Protein AF-D8M5V7-F1 (afdb_monomer)

pLDDT: mean 81.9, std 16.81, range [42.94, 96.12]

Sequence (50 aa):
MNVDRRTGFIKGYALVEYETFEDAQNAIKNLEGSSILGQQIHADWAFVKN

Organism: Blastocystis hominis (NCBI:txid12968)

Structure (mmCIF, N/CA/C/O backbone):
data_AF-D8M5V7-F1
#
_entry.id   AF-D8M5V7-F1
#
loop_
_atom_site.group_PDB
_atom_site.id
_atom_site.type_symbol
_atom_s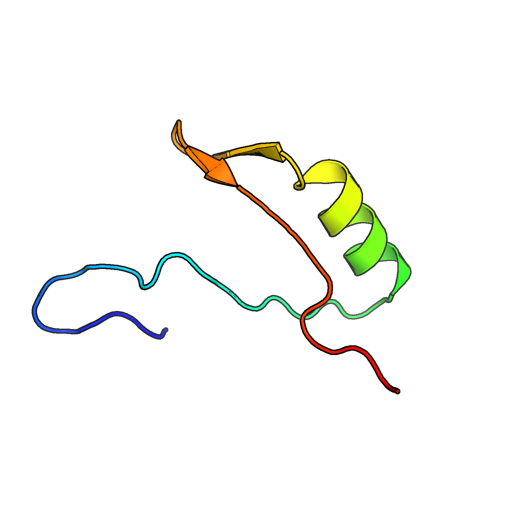ite.label_atom_id
_atom_site.label_alt_id
_atom_site.label_comp_id
_atom_site.label_asym_id
_atom_site.label_entity_id
_atom_site.label_seq_id
_atom_site.pdbx_PDB_ins_code
_atom_site.Cartn_x
_atom_site.Cartn_y
_atom_site.Cartn_z
_atom_site.occupancy
_atom_site.B_iso_or_equiv
_atom_site.auth_seq_id
_atom_site.auth_comp_id
_atom_site.auth_asym_id
_atom_site.auth_atom_id
_atom_site.pdbx_PDB_model_num
ATOM 1 N N . MET A 1 1 ? -9.095 9.028 -6.255 1.00 47.28 1 MET A N 1
ATOM 2 C CA . MET A 1 1 ? -9.384 8.775 -4.825 1.00 47.28 1 MET A CA 1
ATOM 3 C C . MET A 1 1 ? -10.796 8.236 -4.694 1.00 47.28 1 MET A C 1
ATOM 5 O O . MET A 1 1 ? -11.750 8.976 -4.896 1.00 47.28 1 MET A O 1
ATOM 9 N N . ASN A 1 2 ? -10.916 6.932 -4.447 1.00 42.94 2 ASN A N 1
ATOM 10 C CA . ASN A 1 2 ? -12.188 6.221 -4.313 1.00 42.94 2 ASN A CA 1
ATOM 11 C C . ASN A 1 2 ? -12.744 6.420 -2.892 1.00 42.94 2 ASN A C 1
ATOM 13 O O . ASN A 1 2 ? -12.720 5.509 -2.068 1.00 42.94 2 ASN A O 1
ATOM 17 N N . VAL A 1 3 ? -13.148 7.658 -2.605 1.00 51.38 3 VAL A N 1
ATOM 18 C CA . VAL A 1 3 ? -13.822 8.066 -1.369 1.00 51.38 3 VAL A CA 1
ATOM 19 C C . VAL A 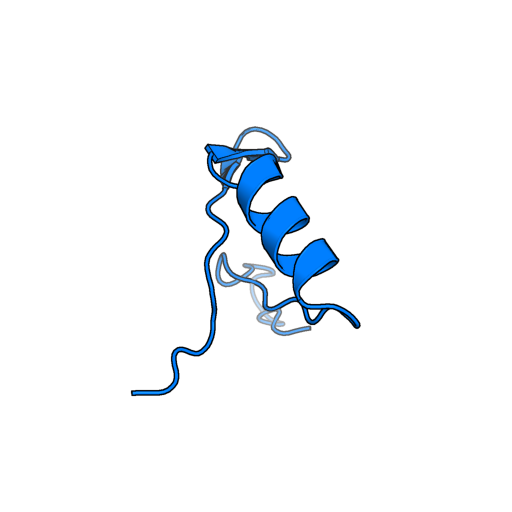1 3 ? -15.297 8.245 -1.705 1.00 51.38 3 VAL A C 1
ATOM 21 O O . VAL A 1 3 ? -15.635 8.993 -2.627 1.00 51.38 3 VAL A O 1
ATOM 24 N N . ASP A 1 4 ? -16.172 7.551 -0.980 1.00 51.31 4 ASP A N 1
ATOM 25 C CA . ASP A 1 4 ? -17.612 7.772 -1.075 1.00 51.31 4 ASP A CA 1
ATOM 26 C C . ASP A 1 4 ? -17.925 9.202 -0.605 1.00 51.31 4 ASP A C 1
ATOM 28 O O . ASP A 1 4 ? -17.731 9.559 0.561 1.00 51.31 4 ASP A O 1
ATOM 32 N N . ARG A 1 5 ? -18.367 10.050 -1.543 1.00 53.47 5 ARG A N 1
ATOM 33 C CA . ARG A 1 5 ? -18.578 11.494 -1.338 1.00 53.47 5 ARG A CA 1
ATOM 34 C C . ARG A 1 5 ? -19.688 11.834 -0.338 1.00 53.47 5 ARG A C 1
ATOM 36 O O . ARG A 1 5 ? -19.864 13.014 -0.046 1.00 53.47 5 ARG A O 1
ATOM 43 N N . ARG A 1 6 ? -20.437 10.852 0.178 1.00 57.81 6 ARG A N 1
ATOM 44 C CA . ARG A 1 6 ? -21.575 11.097 1.074 1.00 57.81 6 ARG A CA 1
ATOM 45 C C . ARG A 1 6 ? -21.324 10.677 2.523 1.00 57.81 6 ARG A C 1
ATOM 47 O O . ARG A 1 6 ? -21.976 11.217 3.409 1.00 57.81 6 ARG A O 1
ATOM 54 N N . THR A 1 7 ? -20.397 9.751 2.775 1.00 56.81 7 THR A N 1
ATOM 55 C CA . THR A 1 7 ? -20.117 9.229 4.130 1.00 56.81 7 THR A CA 1
ATOM 56 C C . THR A 1 7 ? -18.670 9.413 4.586 1.00 56.81 7 THR A C 1
ATOM 58 O O . THR A 1 7 ? -18.403 9.279 5.776 1.00 56.81 7 THR A O 1
ATOM 61 N N . GLY A 1 8 ? -17.730 9.696 3.672 1.00 54.53 8 GLY A N 1
ATOM 62 C CA . GLY A 1 8 ? -16.301 9.773 3.999 1.00 54.53 8 GLY A CA 1
ATOM 63 C C . GLY A 1 8 ? -15.660 8.419 4.332 1.00 54.53 8 GLY A C 1
ATOM 64 O O . GLY A 1 8 ? -14.484 8.374 4.686 1.00 54.53 8 GLY A O 1
ATOM 65 N N . PHE A 1 9 ? -16.398 7.311 4.202 1.00 50.00 9 PHE A N 1
ATOM 66 C CA . PHE A 1 9 ? -15.877 5.973 4.464 1.00 50.00 9 PHE A CA 1
ATOM 67 C C . PHE A 1 9 ? -14.977 5.518 3.309 1.00 50.00 9 PHE A C 1
ATOM 69 O O . PHE A 1 9 ? -15.416 5.321 2.174 1.00 50.00 9 PHE A O 1
ATOM 76 N N . ILE A 1 10 ? -13.693 5.350 3.610 1.00 63.62 10 ILE A N 1
ATOM 77 C CA . ILE A 1 10 ? -12.739 4.645 2.755 1.00 63.62 10 ILE A CA 1
ATOM 78 C C . ILE A 1 10 ? -13.111 3.163 2.700 1.00 63.62 10 ILE A C 1
ATOM 80 O O . ILE A 1 10 ? -13.434 2.556 3.717 1.00 63.62 10 ILE A O 1
ATOM 84 N N . LYS A 1 11 ? -13.032 2.557 1.511 1.00 66.94 11 LYS A N 1
ATOM 85 C CA . LYS A 1 11 ? -13.376 1.139 1.301 1.00 66.94 11 LYS A CA 1
ATOM 86 C C . LYS A 1 11 ? -12.410 0.150 1.978 1.00 66.94 11 LYS A C 1
ATOM 88 O O . LYS A 1 11 ? -12.591 -1.051 1.839 1.00 66.94 11 LYS A O 1
ATOM 93 N N . GLY A 1 12 ? -11.391 0.647 2.684 1.00 80.44 12 GLY A N 1
ATOM 94 C CA . GLY A 1 12 ? -10.421 -0.164 3.421 1.00 80.44 12 GLY A CA 1
ATOM 95 C C . GLY A 1 12 ? -9.302 -0.763 2.569 1.00 80.44 12 GLY A C 1
ATOM 96 O O . GLY A 1 12 ? -8.550 -1.581 3.075 1.00 80.44 12 GLY A O 1
ATOM 97 N N . TYR A 1 13 ? -9.171 -0.368 1.297 1.00 84.75 13 TYR A N 1
ATOM 98 C CA . TYR A 1 13 ? -8.094 -0.836 0.425 1.00 84.75 13 TYR A CA 1
ATOM 99 C C . TYR A 1 13 ? -7.534 0.291 -0.447 1.00 84.75 13 TYR A C 1
ATOM 101 O O . TYR A 1 13 ? -8.237 1.244 -0.802 1.00 84.75 13 TYR A O 1
ATOM 109 N N . ALA A 1 14 ? -6.263 0.153 -0.812 1.00 86.38 14 ALA A N 1
ATOM 110 C CA . ALA A 1 14 ? -5.563 1.006 -1.760 1.00 86.38 14 ALA A CA 1
ATOM 111 C C . ALA A 1 14 ? -4.732 0.132 -2.705 1.00 86.38 14 ALA A C 1
ATOM 113 O O . ALA A 1 14 ? -4.309 -0.959 -2.338 1.00 86.38 14 ALA A O 1
ATOM 114 N N . LEU A 1 15 ? -4.514 0.624 -3.923 1.00 90.25 15 LEU A N 1
ATOM 115 C CA . LEU A 1 15 ? -3.574 0.040 -4.872 1.00 90.25 15 LEU A CA 1
ATOM 116 C C . LEU A 1 15 ? -2.419 1.021 -5.025 1.00 90.25 15 LEU A C 1
ATOM 118 O O . LEU A 1 15 ? -2.652 2.214 -5.233 1.00 90.25 15 LEU A O 1
ATOM 122 N N . VAL A 1 16 ? -1.200 0.512 -4.895 1.00 90.19 16 VAL A N 1
ATOM 123 C CA . VAL A 1 16 ? 0.033 1.285 -5.032 1.00 90.19 16 VAL A CA 1
ATOM 124 C C . VAL A 1 16 ? 0.876 0.612 -6.103 1.00 90.19 16 VAL A C 1
ATOM 126 O O . VAL A 1 16 ? 1.079 -0.599 -6.064 1.00 90.19 16 VAL A O 1
ATOM 129 N N . GLU A 1 17 ? 1.334 1.401 -7.066 1.00 92.38 17 GLU A N 1
ATOM 130 C CA . GLU A 1 17 ? 2.237 0.964 -8.123 1.00 92.38 17 GLU A CA 1
ATOM 131 C C . GLU A 1 17 ? 3.639 1.490 -7.814 1.00 92.38 17 GLU A C 1
ATOM 133 O O . GLU A 1 17 ? 3.803 2.664 -7.475 1.00 92.38 17 GLU A O 1
ATOM 138 N N . TYR A 1 18 ? 4.633 0.610 -7.902 1.00 92.94 18 TYR A N 1
ATOM 139 C CA . TYR A 1 18 ? 6.046 0.944 -7.753 1.00 92.94 18 TYR A CA 1
ATOM 140 C C . TYR A 1 18 ? 6.741 0.813 -9.104 1.00 92.94 18 TYR A C 1
ATOM 142 O O . TYR A 1 18 ? 6.358 -0.017 -9.926 1.00 92.94 18 TYR A O 1
ATOM 150 N N . GLU A 1 19 ? 7.788 1.609 -9.307 1.00 94.50 19 GLU A N 1
ATOM 151 C CA . GLU A 1 19 ? 8.589 1.573 -10.533 1.00 94.50 19 GLU A CA 1
ATOM 152 C C . GLU A 1 19 ? 9.352 0.250 -10.682 1.00 94.50 19 GLU A C 1
ATOM 154 O O . GLU A 1 19 ? 9.480 -0.275 -11.789 1.00 94.50 19 GLU A O 1
ATOM 159 N N . THR A 1 20 ? 9.822 -0.323 -9.568 1.00 95.06 20 THR A N 1
ATOM 160 C CA . THR A 1 20 ? 10.584 -1.574 -9.570 1.00 95.06 20 THR A CA 1
ATOM 161 C C . THR A 1 20 ? 9.897 -2.674 -8.761 1.00 95.06 20 THR A C 1
ATOM 163 O O . THR A 1 20 ? 9.216 -2.432 -7.761 1.00 95.06 20 THR A O 1
ATOM 166 N N . PHE A 1 21 ? 10.105 -3.922 -9.190 1.00 92.69 21 PHE A N 1
ATOM 167 C CA . PHE A 1 21 ? 9.621 -5.101 -8.470 1.00 92.69 21 PHE A CA 1
ATOM 168 C C . PHE A 1 21 ? 10.250 -5.222 -7.077 1.00 92.69 21 PHE A C 1
ATOM 170 O O . PHE A 1 21 ? 9.575 -5.616 -6.129 1.00 92.69 21 PHE A O 1
ATOM 177 N N . GLU A 1 22 ? 11.532 -4.874 -6.951 1.00 95.88 22 GLU A N 1
ATOM 178 C CA . GLU A 1 22 ? 12.260 -4.937 -5.685 1.00 95.88 22 GLU A CA 1
ATOM 179 C C . GLU A 1 22 ? 11.662 -3.975 -4.652 1.00 95.88 22 GLU A C 1
ATOM 181 O O . GLU A 1 22 ? 11.411 -4.382 -3.515 1.00 95.88 22 GLU A O 1
ATOM 186 N N . ASP A 1 23 ? 11.333 -2.746 -5.059 1.00 95.19 23 ASP A N 1
ATOM 187 C CA . ASP A 1 23 ? 10.685 -1.771 -4.178 1.00 95.19 23 ASP A CA 1
ATOM 188 C C . ASP A 1 23 ? 9.300 -2.246 -3.730 1.00 95.19 23 ASP A C 1
ATOM 190 O O . ASP A 1 23 ? 8.985 -2.183 -2.539 1.00 95.19 23 ASP A O 1
ATOM 194 N N . ALA A 1 24 ? 8.497 -2.797 -4.648 1.00 94.56 24 ALA A N 1
ATOM 195 C CA . ALA A 1 24 ? 7.195 -3.372 -4.308 1.00 94.56 24 ALA A CA 1
ATOM 196 C C . ALA A 1 24 ? 7.321 -4.558 -3.337 1.00 94.56 24 ALA A C 1
ATOM 198 O O . ALA A 1 24 ? 6.583 -4.641 -2.352 1.00 94.56 24 ALA A O 1
ATOM 199 N N . GLN A 1 25 ? 8.279 -5.460 -3.566 1.00 95.06 25 GLN A N 1
ATOM 200 C CA . GLN A 1 25 ? 8.506 -6.608 -2.690 1.00 95.06 25 GLN A CA 1
ATOM 201 C C . GLN A 1 25 ? 8.972 -6.168 -1.295 1.00 95.06 25 GLN A C 1
ATOM 203 O O . GLN A 1 25 ? 8.533 -6.733 -0.289 1.00 95.06 25 GLN A O 1
ATOM 208 N N . ASN A 1 26 ? 9.851 -5.168 -1.220 1.00 96.12 26 ASN A N 1
ATOM 209 C CA . ASN A 1 26 ? 10.307 -4.599 0.044 1.00 96.12 26 ASN A CA 1
ATOM 210 C C . ASN A 1 26 ? 9.167 -3.887 0.780 1.00 96.12 26 ASN A C 1
ATOM 212 O O . ASN A 1 26 ? 9.041 -4.044 1.995 1.00 96.12 26 ASN A O 1
ATOM 216 N N . ALA A 1 27 ? 8.309 -3.155 0.069 1.00 94.75 27 ALA A N 1
ATOM 217 C CA . ALA A 1 27 ? 7.131 -2.525 0.653 1.00 94.75 27 ALA A CA 1
ATOM 218 C C . ALA A 1 27 ? 6.181 -3.566 1.261 1.00 94.75 27 ALA A C 1
ATOM 220 O O . ALA A 1 27 ? 5.820 -3.431 2.426 1.00 94.75 27 ALA A O 1
ATOM 221 N N . ILE A 1 28 ? 5.854 -4.637 0.528 1.00 94.94 28 ILE A N 1
ATOM 222 C CA . ILE A 1 28 ? 5.013 -5.736 1.032 1.00 94.94 28 ILE A CA 1
ATOM 223 C C . ILE A 1 28 ? 5.611 -6.343 2.306 1.00 94.94 28 ILE A C 1
ATOM 225 O O . ILE A 1 28 ? 4.935 -6.410 3.328 1.00 94.94 28 ILE A O 1
ATOM 229 N N . LYS A 1 29 ? 6.901 -6.705 2.294 1.00 95.38 29 LYS A N 1
ATOM 230 C CA . LYS A 1 29 ? 7.572 -7.308 3.462 1.00 95.38 29 LYS A CA 1
ATOM 231 C C . LYS A 1 29 ? 7.554 -6.418 4.705 1.00 95.38 29 LYS A C 1
ATOM 233 O O . LYS A 1 29 ? 7.470 -6.937 5.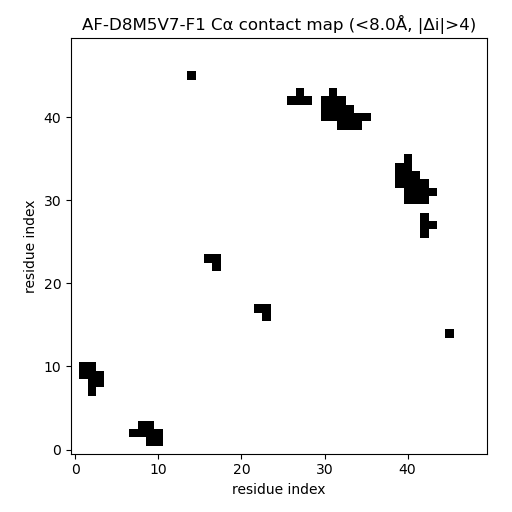811 1.00 95.38 29 LYS A O 1
ATOM 238 N N . ASN A 1 30 ? 7.694 -5.106 4.527 1.00 94.38 30 ASN A N 1
ATOM 239 C CA . ASN A 1 30 ? 7.759 -4.162 5.642 1.00 94.38 30 ASN A CA 1
ATOM 240 C C . ASN A 1 30 ? 6.375 -3.732 6.143 1.00 94.38 30 ASN A C 1
ATOM 242 O O . ASN A 1 30 ? 6.238 -3.364 7.309 1.00 94.38 30 ASN A O 1
ATOM 246 N N . LEU A 1 31 ? 5.368 -3.727 5.267 1.00 93.38 31 LEU A N 1
ATOM 247 C CA . LEU A 1 31 ? 4.030 -3.231 5.582 1.00 93.38 31 LEU A CA 1
ATOM 248 C C . LEU A 1 31 ? 3.064 -4.337 6.007 1.00 93.38 31 LEU A C 1
ATOM 250 O O . LEU A 1 31 ? 2.131 -4.036 6.753 1.00 93.38 31 LEU A O 1
ATOM 254 N N . GLU A 1 32 ? 3.282 -5.585 5.589 1.00 93.38 32 GLU A N 1
ATOM 255 C CA . GLU A 1 32 ? 2.445 -6.719 5.987 1.00 93.38 32 GLU A CA 1
ATOM 256 C C . GLU A 1 32 ? 2.429 -6.883 7.512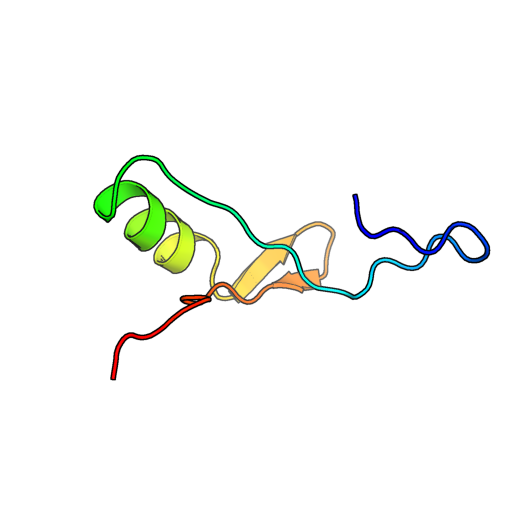 1.00 93.38 32 GLU A C 1
ATOM 258 O O . GLU A 1 32 ? 3.462 -7.077 8.157 1.00 93.38 32 GLU A O 1
ATOM 263 N N . GLY A 1 33 ? 1.241 -6.764 8.106 1.00 91.12 33 GLY A N 1
ATOM 264 C CA . GLY A 1 33 ? 1.049 -6.865 9.549 1.00 91.12 33 GLY A CA 1
ATOM 265 C C . GLY A 1 33 ? 1.505 -5.639 10.347 1.00 91.12 33 GLY A C 1
ATOM 266 O O . GLY A 1 33 ? 1.412 -5.663 11.579 1.00 91.12 33 GLY A O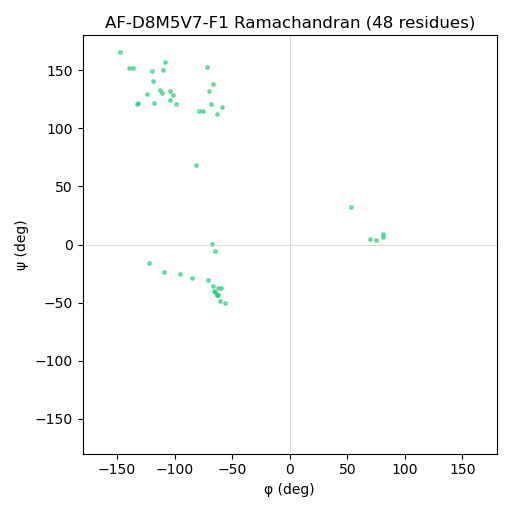 1
ATOM 267 N N . SER A 1 34 ? 1.959 -4.568 9.687 1.00 93.56 34 SER A N 1
ATOM 268 C CA . SER A 1 34 ? 2.317 -3.305 10.341 1.00 93.56 34 SER A CA 1
ATOM 269 C C . SER A 1 34 ? 1.073 -2.554 10.833 1.00 93.56 34 SER A C 1
ATOM 271 O O . SER A 1 34 ? -0.026 -2.720 10.304 1.00 93.56 34 SER A O 1
ATOM 273 N N . SER A 1 35 ? 1.231 -1.731 11.876 1.00 92.50 35 SER A N 1
ATOM 274 C CA . SER A 1 35 ? 0.142 -0.907 12.412 1.00 92.50 35 SER A CA 1
ATOM 275 C C . SER A 1 35 ? 0.232 0.516 11.877 1.00 92.50 35 SER A C 1
ATOM 277 O O . SER A 1 35 ? 1.218 1.218 12.113 1.00 92.50 35 SER A O 1
ATOM 279 N N . ILE A 1 36 ? -0.817 0.958 11.189 1.00 87.62 36 ILE A N 1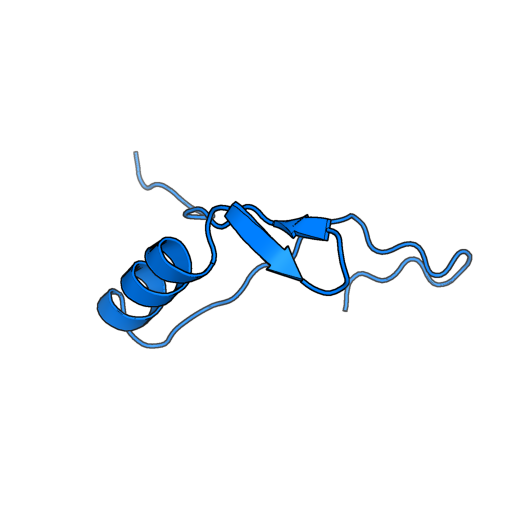
ATOM 280 C CA . ILE A 1 36 ? -0.973 2.320 10.686 1.00 87.62 36 ILE A CA 1
ATOM 281 C C . ILE A 1 36 ? -2.199 2.927 11.357 1.00 87.62 36 ILE A C 1
ATOM 283 O O . ILE A 1 36 ? -3.301 2.392 11.270 1.00 87.62 36 ILE A O 1
ATOM 287 N N . LEU A 1 37 ? -2.006 4.052 12.053 1.00 87.94 37 LEU A N 1
ATOM 288 C CA . LEU A 1 37 ? -3.073 4.754 12.781 1.00 87.94 37 L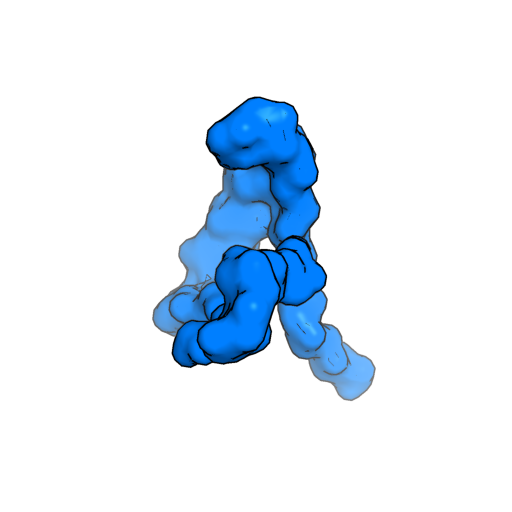EU A CA 1
ATOM 289 C C . LEU A 1 37 ? -3.843 3.845 13.765 1.00 87.94 37 LEU A C 1
ATOM 291 O O . LEU A 1 37 ? -5.037 4.025 13.992 1.00 87.94 37 LEU A O 1
ATOM 295 N N . GLY A 1 38 ? -3.153 2.862 14.353 1.00 87.94 38 GLY A N 1
ATOM 296 C CA . GLY A 1 38 ? -3.740 1.912 15.301 1.00 87.94 38 GLY A CA 1
ATOM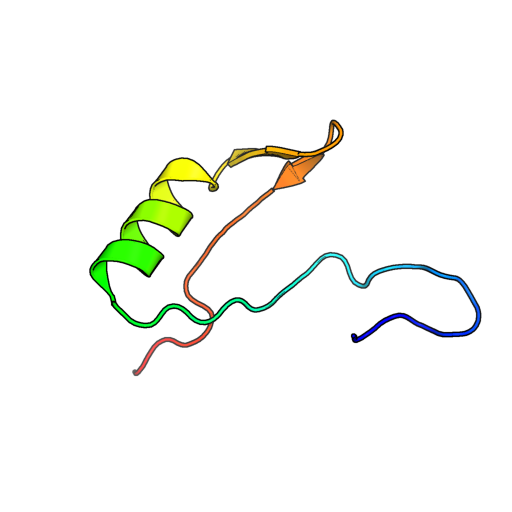 297 C C . GLY A 1 38 ? -4.501 0.751 14.655 1.00 87.94 38 GLY A C 1
ATOM 298 O O . GLY A 1 38 ? -5.106 -0.038 15.378 1.00 87.94 38 GLY A O 1
ATOM 299 N N . GLN A 1 39 ? -4.467 0.621 13.328 1.00 87.44 39 GLN A N 1
ATOM 300 C CA . GLN A 1 39 ? -5.033 -0.510 12.600 1.00 87.44 39 GLN A CA 1
ATOM 301 C C . GLN A 1 39 ? -3.924 -1.333 11.957 1.00 87.44 39 GLN A C 1
ATOM 303 O O . GLN A 1 39 ? -3.033 -0.789 11.309 1.00 87.44 39 GLN A O 1
ATOM 308 N N . GLN A 1 40 ? -3.988 -2.650 12.127 1.00 92.81 40 GLN A N 1
ATOM 309 C CA . GLN A 1 40 ? -3.112 -3.554 11.399 1.00 92.81 40 GLN A CA 1
ATOM 310 C C . GLN A 1 40 ? -3.515 -3.568 9.923 1.00 92.81 40 GLN A C 1
ATOM 312 O O . GLN A 1 40 ? -4.700 -3.691 9.608 1.00 92.81 40 GLN A O 1
ATOM 317 N N . ILE A 1 41 ? -2.535 -3.424 9.039 1.00 92.56 41 ILE A N 1
ATOM 318 C CA . ILE A 1 41 ? -2.745 -3.466 7.594 1.00 92.56 41 ILE A CA 1
ATOM 319 C C . ILE A 1 41 ? -2.178 -4.749 6.988 1.00 92.56 41 ILE A C 1
ATOM 321 O O . ILE A 1 41 ? -1.270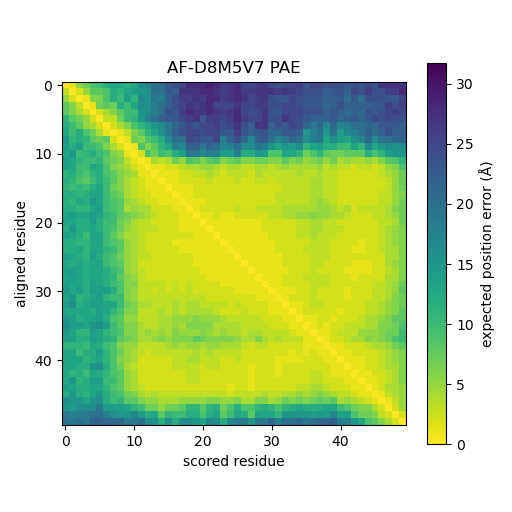 -5.369 7.542 1.00 92.56 41 ILE A O 1
ATOM 325 N N . HIS A 1 42 ? -2.712 -5.101 5.821 1.00 92.75 42 HIS A N 1
ATOM 326 C CA . HIS A 1 42 ? -2.216 -6.176 4.970 1.00 92.75 42 HIS A CA 1
ATOM 327 C C . HIS A 1 42 ? -1.779 -5.597 3.622 1.00 92.75 42 HIS A C 1
ATOM 329 O O . HIS A 1 42 ? -2.433 -4.694 3.088 1.00 92.75 42 HIS A O 1
ATOM 335 N N . ALA A 1 43 ? -0.673 -6.101 3.090 1.00 93.88 43 ALA A N 1
ATOM 336 C CA . ALA A 1 43 ? -0.063 -5.703 1.835 1.00 93.88 43 ALA A CA 1
ATOM 337 C C . ALA A 1 43 ? 0.251 -6.959 1.017 1.00 93.88 43 ALA A C 1
ATOM 339 O O . ALA A 1 43 ? 1.009 -7.820 1.448 1.00 93.88 43 ALA A O 1
ATOM 340 N N . ASP A 1 44 ? -0.309 -7.044 -0.186 1.00 93.38 44 ASP A N 1
ATOM 341 C CA . ASP A 1 44 ? -0.178 -8.220 -1.042 1.00 93.38 44 ASP A CA 1
ATOM 342 C C . ASP A 1 44 ? -0.165 -7.829 -2.523 1.00 93.38 44 ASP A C 1
ATOM 344 O O . ASP A 1 44 ? -0.520 -6.703 -2.898 1.00 93.38 44 ASP A O 1
ATOM 348 N N . TRP A 1 45 ? 0.238 -8.762 -3.388 1.00 93.06 45 TRP A N 1
ATOM 349 C CA . TRP A 1 45 ? 0.249 -8.526 -4.832 1.00 93.06 45 TRP A CA 1
ATOM 350 C C . TRP A 1 45 ? -1.174 -8.418 -5.389 1.00 93.06 45 TRP A C 1
ATOM 352 O O . TRP A 1 45 ? -1.963 -9.357 -5.320 1.00 93.06 45 TRP A O 1
ATOM 362 N N . ALA A 1 46 ? -1.488 -7.279 -6.009 1.00 89.31 46 ALA A N 1
ATOM 363 C CA . ALA A 1 46 ? -2.827 -7.010 -6.534 1.00 89.31 46 ALA A CA 1
ATOM 364 C C . ALA A 1 46 ? -3.193 -7.851 -7.770 1.00 89.31 46 ALA A C 1
ATOM 366 O O . ALA A 1 46 ? -4.364 -8.163 -7.984 1.00 89.31 46 ALA A O 1
ATOM 367 N N . PHE A 1 47 ? -2.202 -8.207 -8.591 1.00 85.06 47 PHE A N 1
ATOM 368 C CA . PHE A 1 47 ? -2.400 -8.979 -9.812 1.00 85.06 47 PHE A CA 1
ATOM 369 C C . PHE A 1 47 ? -1.391 -10.119 -9.869 1.00 85.06 47 PHE A C 1
ATOM 371 O O . PHE A 1 47 ? -0.183 -9.891 -9.904 1.00 85.06 47 PHE A O 1
ATOM 378 N N . VAL A 1 48 ? -1.894 -11.346 -9.931 1.00 77.56 48 VAL A N 1
ATOM 379 C CA . VAL A 1 48 ? -1.095 -12.528 -10.246 1.00 77.56 48 VAL A CA 1
ATOM 380 C C . VAL A 1 48 ? -1.343 -12.893 -11.707 1.00 77.56 48 VAL A C 1
ATOM 382 O O . VAL A 1 48 ? -2.489 -12.975 -12.150 1.00 77.56 48 VAL A O 1
ATOM 385 N N . LYS A 1 49 ? -0.274 -13.070 -12.489 1.00 67.25 49 LYS A N 1
ATOM 386 C CA . LYS A 1 49 ? -0.386 -13.724 -13.796 1.00 67.25 49 LYS A CA 1
ATOM 387 C C . LYS A 1 49 ? -0.453 -15.230 -13.543 1.00 67.25 49 LYS A C 1
ATOM 389 O O . LYS A 1 49 ? 0.516 -15.785 -13.031 1.00 67.25 49 LYS A O 1
ATOM 394 N N . ASN A 1 50 ? -1.591 -15.840 -13.876 1.00 50.53 50 ASN A N 1
ATOM 395 C CA . ASN A 1 50 ? -1.687 -17.288 -14.081 1.00 50.53 50 ASN A CA 1
ATOM 396 C C . ASN A 1 50 ? -0.963 -17.703 -15.364 1.00 50.53 50 ASN A C 1
ATOM 398 O O . ASN A 1 50 ? -0.936 -16.882 -16.313 1.00 50.53 50 ASN A O 1
#

InterPro domains:
  IPR000504 RNA recognition motif domain [PF00076] (3-42)
  IPR000504 RNA recognition motif domain [PS50102] (1-48)
  IPR008111 RNA-binding motif protein 8 [PR01738] (17-33)
  IPR008111 RNA-binding motif protein 8 [PR01738] (35-47)
  IPR008111 RNA-binding motif protein 8 [PTHR45894] (1-49)
  IPR012677 Nucleotide-binding alpha-beta plait domain superfamily [G3DSA:3.30.70.330] (1-50)
  IPR035979 RNA-binding domain superfamily [SSF54928] (2-48)

Solvent-accessible surface area (backbone atoms only — not comparable to full-atom values): 3503 Å² total; per-residue (Å²): 130,85,55,46,91,85,78,71,55,65,82,83,75,84,88,84,88,60,98,44,70,68,59,45,53,50,47,30,69,66,39,42,70,33,71,57,97,87,39,74,40,82,48,76,83,91,76,79,86,129

Foldseek 3Di:
DPADPPPRDDPQDDDDDDPDPVVLVVCQVVQAQDADPNDGDHRDDPDDDD

Radius of gyration: 13.15 Å; Cα contacts (8 Å, |Δi|>4): 33; chains: 1; bounding box: 34×29×29 Å

Nearest PDB structures (foldseek):
  4qqb-assembly2_B  TM=8.142E-01  e=2.088E-01  Drosophila melanogaster
  2my3-assembly1_A  TM=7.717E-01  e=2.593E-01  Saccharomyces cerevisiae S288C
  4ed5-assembly1_A  TM=7.992E-01  e=5.336E-01  Homo sapiens

Secondary structure (DSSP, 8-state):
--B-TTT--B-S------SSHHHHHHHHHHHTT-EETTEE-----S----

Mean predicted aligned error: 7.9 Å